Protein AF-A0A3N5RPN1-F1 (afdb_monomer_lite)

Sequence (100 aa):
MAFSSPGGMNSTVDLFTWANSVTDSWFIPGILVATYIIIFIKMLTNSNNTSSKAFAAASFMVMILSVFARVMNFVSTGFMSVFIILTAFGAVWMHIENTG

Foldseek 3Di:
DDPDPLPDDPDPLSVLVVVCVVVVLCPLVVVLVVQLVVQLVVQVVDPVDDSLNSQLVSLVVSLVVVVVCVVSVSDDPVSSVVSVVSNVVSVVVVVVVVVD

pLDDT: mean 80.87, std 8.32, range [50.72, 91.5]

Secondary structure (DSSP, 8-state):
------TT--SHHHHHHHHHHHTTT-HHHHHHHHHHHHHHHHHHTSTT--HHHHHHHHHHHHHHHHHHHHHTT-S-HHHHHHHHHHHHHHHHHHHHHHH-

Radius of gyration: 16.72 Å; chains: 1; bounding box: 40×24×53 Å

Structure (mmCIF, N/CA/C/O backbone):
data_AF-A0A3N5RPN1-F1
#
_entry.id   AF-A0A3N5RPN1-F1
#
loop_
_atom_site.group_PDB
_atom_site.id
_atom_site.type_symbol
_atom_site.label_atom_id
_atom_site.label_alt_id
_atom_site.label_comp_id
_atom_site.label_asym_id
_atom_site.label_entity_id
_atom_site.label_seq_id
_atom_site.pdbx_PDB_ins_code
_atom_site.Cartn_x
_atom_site.Cartn_y
_atom_site.Cartn_z
_atom_site.occupancy
_atom_site.B_iso_or_equiv
_atom_site.auth_seq_id
_atom_site.auth_comp_id
_atom_site.auth_asym_id
_atom_site.auth_atom_id
_atom_site.pdbx_PDB_model_num
ATOM 1 N N . MET A 1 1 ? 21.821 9.098 -13.683 1.00 51.53 1 MET A N 1
ATOM 2 C CA . MET A 1 1 ? 20.715 8.359 -14.325 1.00 51.53 1 MET A CA 1
ATOM 3 C C . MET A 1 1 ? 20.308 9.154 -15.552 1.00 51.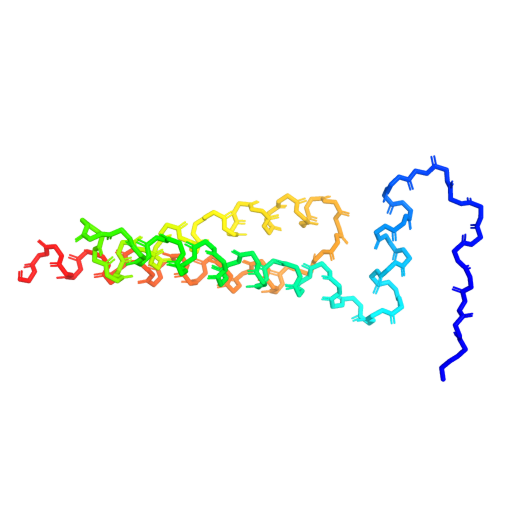53 1 MET A C 1
ATOM 5 O O . MET A 1 1 ? 19.948 10.313 -15.399 1.00 51.53 1 MET A O 1
ATOM 9 N N . ALA A 1 2 ? 20.506 8.616 -16.755 1.00 50.72 2 ALA A N 1
ATOM 10 C CA . ALA A 1 2 ? 20.082 9.297 -17.975 1.00 50.72 2 ALA A CA 1
ATOM 11 C C . ALA A 1 2 ? 18.551 9.228 -18.051 1.00 50.72 2 ALA A C 1
ATOM 13 O O . ALA A 1 2 ? 17.993 8.135 -18.000 1.00 50.72 2 ALA A O 1
ATOM 14 N N . PHE A 1 3 ? 17.880 10.377 -18.127 1.00 55.25 3 PHE A N 1
ATOM 15 C CA . PHE A 1 3 ? 16.439 10.428 -18.359 1.00 55.25 3 PHE A CA 1
ATOM 16 C C . PHE A 1 3 ? 16.165 9.919 -19.779 1.00 55.25 3 PHE A C 1
ATOM 18 O O . PHE A 1 3 ? 16.444 10.614 -20.755 1.00 55.25 3 PHE A O 1
ATOM 25 N N . SER A 1 4 ? 15.676 8.685 -19.909 1.00 65.69 4 SER A N 1
ATOM 26 C CA . SER A 1 4 ? 15.213 8.152 -21.188 1.00 65.69 4 SER A CA 1
ATOM 27 C C . SER A 1 4 ? 13.845 8.753 -21.493 1.00 65.69 4 SER A C 1
ATOM 29 O O . SER A 1 4 ? 12.896 8.560 -20.742 1.00 65.69 4 SER A O 1
ATOM 31 N N . SER A 1 5 ? 13.742 9.522 -22.577 1.00 65.19 5 SER A N 1
ATOM 32 C CA . SER A 1 5 ? 12.458 10.068 -23.024 1.00 65.19 5 SER A CA 1
ATOM 33 C C . SER A 1 5 ? 11.464 8.928 -23.306 1.00 65.19 5 SER A C 1
ATOM 35 O O . SER A 1 5 ? 11.876 7.911 -23.878 1.00 65.19 5 SER A O 1
ATOM 37 N N . PRO A 1 6 ? 10.176 9.078 -22.944 1.00 64.94 6 PRO A N 1
ATOM 38 C CA . PRO A 1 6 ? 9.117 8.142 -23.299 1.00 64.94 6 PRO A CA 1
ATOM 39 C C . PRO A 1 6 ? 8.850 8.195 -24.816 1.00 64.94 6 PRO A C 1
ATOM 41 O O . PRO A 1 6 ? 7.913 8.834 -25.286 1.00 64.94 6 PRO A O 1
ATOM 44 N N . GLY A 1 7 ? 9.722 7.592 -25.621 1.00 65.69 7 GLY A N 1
ATOM 45 C CA . GLY A 1 7 ? 9.579 7.572 -27.076 1.00 65.69 7 GLY A CA 1
ATOM 46 C C . GLY A 1 7 ? 8.395 6.708 -27.521 1.00 65.69 7 GLY A C 1
ATOM 47 O O . GLY A 1 7 ? 8.265 5.575 -27.074 1.00 65.69 7 GLY A O 1
ATOM 48 N N . GLY A 1 8 ? 7.563 7.229 -28.432 1.00 64.50 8 GLY A N 1
ATOM 49 C CA . GLY A 1 8 ? 6.625 6.436 -29.242 1.00 64.50 8 GLY A CA 1
ATOM 50 C C . GLY A 1 8 ? 5.589 5.608 -28.472 1.00 64.50 8 GLY A C 1
ATOM 51 O O . GLY A 1 8 ? 5.343 4.463 -28.841 1.00 64.50 8 GLY A O 1
ATOM 52 N N . MET A 1 9 ? 4.998 6.151 -27.405 1.00 73.69 9 MET A N 1
ATOM 53 C CA . MET A 1 9 ? 3.943 5.458 -26.658 1.00 73.69 9 MET A CA 1
ATOM 54 C C . MET A 1 9 ? 2.624 5.452 -27.429 1.00 73.69 9 MET A C 1
ATOM 56 O O . MET A 1 9 ? 2.094 6.510 -27.765 1.00 73.69 9 MET A O 1
ATOM 60 N N . ASN A 1 10 ? 2.071 4.260 -27.647 1.00 75.81 10 ASN A N 1
ATOM 61 C CA . ASN A 1 10 ? 0.796 4.075 -28.342 1.00 75.81 10 ASN A CA 1
ATOM 62 C C . ASN A 1 10 ? -0.371 3.837 -27.368 1.00 75.81 10 ASN A C 1
ATOM 64 O O . ASN A 1 10 ? -1.528 3.834 -27.785 1.00 75.81 10 ASN A O 1
ATOM 68 N N . SER A 1 11 ? -0.089 3.639 -26.074 1.00 78.50 11 SER A N 1
ATOM 69 C CA . SER A 1 11 ? -1.102 3.385 -25.049 1.00 78.50 11 SER A CA 1
ATOM 70 C C . SER A 1 11 ? -0.724 3.933 -23.667 1.00 78.50 11 SER A C 1
ATOM 72 O O . SER A 1 11 ? 0.445 4.137 -23.338 1.00 78.50 11 SER A O 1
ATOM 74 N N . THR A 1 12 ? -1.728 4.130 -22.807 1.00 77.44 12 THR A N 1
ATOM 75 C CA . THR A 1 12 ? -1.533 4.543 -21.403 1.00 77.44 12 THR A CA 1
ATOM 76 C C . THR A 1 12 ? -0.794 3.475 -20.583 1.00 77.44 12 THR A C 1
ATOM 78 O O . THR A 1 12 ? -0.098 3.798 -19.625 1.00 77.44 12 TH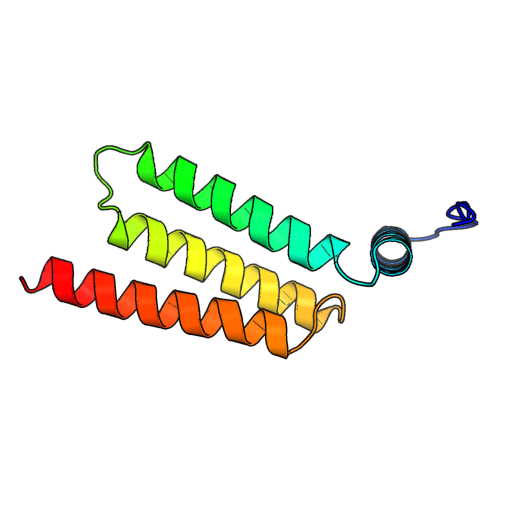R A O 1
ATOM 81 N N . VAL A 1 13 ? -0.904 2.204 -20.980 1.00 77.12 13 VAL A N 1
ATOM 82 C CA . VAL A 1 13 ? -0.194 1.068 -20.371 1.00 77.12 13 VAL A CA 1
ATOM 83 C C . VAL A 1 13 ? 1.314 1.182 -20.606 1.00 77.12 13 VAL A C 1
ATOM 85 O O . VAL A 1 13 ? 2.091 0.950 -19.679 1.00 77.12 13 VAL A O 1
ATOM 88 N N . ASP A 1 14 ? 1.739 1.618 -21.795 1.00 78.69 14 ASP A N 1
ATOM 89 C CA . ASP A 1 14 ? 3.159 1.837 -22.113 1.00 78.69 14 ASP A CA 1
ATOM 90 C C . ASP A 1 14 ? 3.755 2.950 -21.247 1.00 78.69 14 ASP A C 1
ATOM 92 O O . ASP A 1 14 ? 4.884 2.843 -20.767 1.00 78.69 14 ASP A O 1
ATOM 96 N N . LEU A 1 15 ? 2.960 3.989 -20.978 1.00 82.12 15 LEU A N 1
ATOM 97 C CA . LEU A 1 15 ? 3.353 5.103 -20.120 1.00 82.12 15 LEU A CA 1
ATOM 98 C C . LEU A 1 15 ? 3.546 4.665 -18.668 1.00 82.12 15 LEU A C 1
ATOM 100 O O . LEU A 1 15 ? 4.555 5.011 -18.052 1.00 82.12 15 LEU A O 1
ATOM 104 N N . PHE A 1 16 ? 2.636 3.845 -18.139 1.00 79.25 16 PHE A N 1
ATOM 105 C CA . PHE A 1 16 ? 2.798 3.255 -16.809 1.00 79.25 16 PHE A CA 1
ATOM 106 C C . PHE A 1 16 ? 3.976 2.290 -16.738 1.00 79.25 16 PHE A C 1
ATOM 108 O O . PHE A 1 16 ? 4.704 2.300 -15.750 1.00 79.25 16 PHE A O 1
ATOM 115 N N . THR A 1 17 ? 4.206 1.500 -17.786 1.00 77.94 17 THR A N 1
ATOM 116 C CA . THR A 1 17 ? 5.332 0.558 -17.848 1.00 77.94 17 THR A CA 1
ATOM 117 C C . THR A 1 17 ? 6.668 1.299 -17.860 1.00 77.94 17 THR A C 1
ATOM 119 O O . THR A 1 17 ? 7.567 0.963 -17.090 1.00 77.94 17 THR A O 1
ATOM 122 N N . TRP A 1 18 ? 6.783 2.362 -18.660 1.00 81.81 18 TRP A N 1
ATOM 123 C CA . TRP A 1 18 ? 7.959 3.230 -18.675 1.00 81.81 18 TRP A CA 1
ATOM 124 C C . TRP A 1 18 ? 8.166 3.920 -17.322 1.00 81.81 18 TRP A C 1
ATOM 126 O O . TRP A 1 18 ? 9.258 3.832 -16.764 1.00 81.81 18 TRP A O 1
ATOM 136 N N . ALA A 1 19 ? 7.125 4.517 -16.736 1.00 79.75 19 ALA A N 1
ATOM 137 C CA . ALA A 1 19 ? 7.220 5.156 -15.422 1.00 79.75 19 ALA A CA 1
ATOM 138 C C . ALA A 1 19 ? 7.649 4.165 -14.326 1.00 79.75 19 ALA A C 1
ATOM 140 O O . ALA A 1 19 ? 8.485 4.491 -13.484 1.00 79.75 19 ALA A O 1
ATOM 141 N N .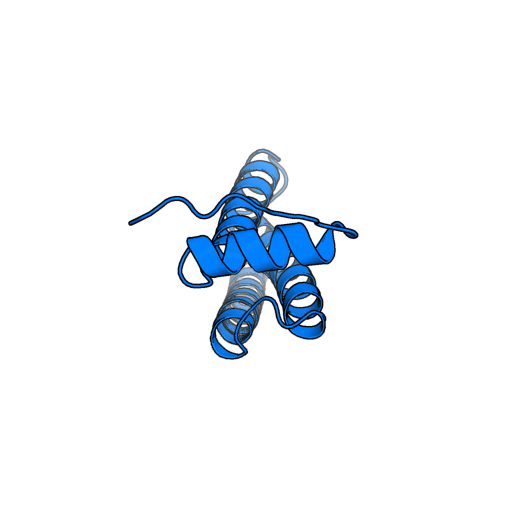 ASN A 1 20 ? 7.142 2.929 -14.363 1.00 79.69 20 ASN A N 1
ATOM 142 C CA . ASN A 1 20 ? 7.567 1.875 -13.444 1.00 79.69 20 ASN A CA 1
ATOM 143 C C . ASN A 1 20 ? 9.035 1.480 -13.684 1.00 79.69 20 ASN A C 1
ATOM 145 O O . ASN A 1 20 ? 9.771 1.273 -12.728 1.00 79.69 20 ASN A O 1
ATOM 149 N N . SER A 1 21 ? 9.498 1.441 -14.938 1.00 79.38 21 SER A N 1
ATOM 150 C CA . SER A 1 21 ? 10.900 1.131 -15.262 1.00 79.38 21 SER A CA 1
ATOM 151 C C . SER A 1 21 ? 11.892 2.206 -14.798 1.00 79.38 21 SER A C 1
ATOM 153 O O . SER A 1 21 ? 12.980 1.873 -14.344 1.00 79.38 21 SER A O 1
ATOM 155 N N . VAL A 1 22 ? 11.510 3.488 -14.854 1.00 82.25 22 VAL A N 1
ATOM 156 C CA . VAL A 1 22 ? 12.360 4.623 -14.434 1.00 82.25 22 VAL A CA 1
ATOM 157 C C . VAL A 1 22 ? 12.420 4.764 -12.906 1.00 82.25 22 VAL A C 1
ATOM 159 O O . VAL A 1 22 ? 13.297 5.439 -12.376 1.00 82.25 22 VAL A O 1
ATOM 162 N N . THR A 1 23 ? 11.500 4.123 -12.187 1.00 78.31 23 THR A N 1
ATOM 163 C CA . THR A 1 23 ? 11.368 4.200 -10.724 1.00 78.31 23 THR A CA 1
ATOM 164 C C . THR A 1 23 ? 11.716 2.884 -10.029 1.00 78.31 23 THR A C 1
ATOM 166 O O . THR A 1 23 ? 11.232 2.634 -8.929 1.00 78.31 23 THR A O 1
ATOM 169 N N . ASP A 1 24 ? 12.497 2.004 -10.659 1.00 79.31 24 ASP A N 1
ATOM 170 C CA . ASP A 1 24 ? 12.860 0.692 -10.098 1.00 79.31 24 ASP A CA 1
ATOM 171 C C . ASP A 1 24 ? 11.639 -0.138 -9.645 1.00 79.31 24 ASP A C 1
ATOM 173 O O . ASP A 1 24 ? 11.656 -0.831 -8.629 1.00 79.31 24 ASP A O 1
ATOM 177 N N . SER A 1 25 ? 10.547 -0.074 -10.410 1.00 78.31 25 SER A N 1
ATOM 178 C CA . SER A 1 25 ? 9.252 -0.716 -10.131 1.00 78.31 25 SER A CA 1
ATOM 179 C C . SER A 1 25 ? 8.500 -0.191 -8.898 1.00 78.31 25 SER A C 1
ATOM 181 O O . SER A 1 25 ? 7.591 -0.866 -8.409 1.00 78.31 25 SER A O 1
ATOM 183 N N . TRP A 1 26 ? 8.839 1.001 -8.393 1.00 80.19 26 TRP A N 1
ATOM 184 C CA . TRP A 1 26 ? 8.171 1.619 -7.239 1.00 80.19 26 TRP A CA 1
ATOM 185 C C . TRP A 1 26 ? 7.044 2.589 -7.586 1.00 80.19 26 TRP A C 1
ATOM 187 O O . TRP A 1 26 ? 6.279 2.940 -6.688 1.00 80.19 26 TRP A O 1
ATOM 197 N N . PHE A 1 27 ? 6.880 3.006 -8.845 1.00 83.94 27 PHE A N 1
ATOM 198 C CA . PHE A 1 27 ? 5.851 3.985 -9.221 1.00 83.94 27 PHE A CA 1
ATOM 199 C C . PHE A 1 27 ? 4.440 3.542 -8.817 1.00 83.94 27 PHE A C 1
ATOM 201 O O . PHE A 1 27 ? 3.743 4.240 -8.079 1.00 83.94 27 PHE A O 1
ATOM 208 N N . ILE A 1 28 ? 4.026 2.353 -9.258 1.00 84.94 28 ILE A N 1
ATOM 209 C CA . ILE A 1 28 ? 2.678 1.836 -8.989 1.00 84.94 28 ILE A CA 1
ATOM 210 C C . ILE A 1 28 ? 2.502 1.451 -7.506 1.00 84.94 28 ILE A C 1
ATOM 212 O O . ILE A 1 28 ? 1.498 1.856 -6.913 1.00 84.94 28 ILE A O 1
ATOM 216 N N . PRO A 1 29 ? 3.464 0.763 -6.852 1.00 84.62 29 PRO A N 1
ATOM 217 C CA . PRO A 1 29 ? 3.457 0.582 -5.398 1.00 84.62 29 PRO A CA 1
ATOM 218 C C . PRO A 1 29 ? 3.315 1.888 -4.604 1.00 84.62 29 PRO A C 1
ATOM 220 O O . PRO A 1 29 ? 2.514 1.964 -3.671 1.00 84.62 29 PRO A O 1
ATOM 223 N N . GLY A 1 30 ? 4.043 2.935 -4.997 1.00 84.94 30 GLY A N 1
ATOM 224 C CA . GLY A 1 30 ? 3.992 4.252 -4.366 1.00 84.94 30 GLY A CA 1
ATOM 225 C C . GLY A 1 30 ? 2.622 4.914 -4.502 1.00 84.94 30 GLY A C 1
ATOM 226 O O . GLY A 1 30 ? 2.095 5.435 -3.520 1.00 84.94 30 GLY A O 1
ATOM 227 N N . ILE A 1 31 ? 1.995 4.825 -5.680 1.00 88.06 31 ILE A N 1
ATOM 228 C CA . ILE A 1 31 ? 0.627 5.321 -5.902 1.00 88.06 31 ILE A CA 1
ATOM 229 C C . ILE A 1 31 ? -0.380 4.580 -5.017 1.00 88.06 31 ILE A C 1
ATOM 231 O O . ILE A 1 31 ? -1.270 5.214 -4.448 1.00 88.06 31 ILE A O 1
ATOM 235 N N . LEU A 1 32 ? -0.242 3.260 -4.855 1.00 88.69 32 LEU A N 1
ATOM 236 C CA . LEU A 1 32 ? -1.119 2.475 -3.978 1.00 88.69 32 LEU A CA 1
ATOM 237 C C . LEU A 1 32 ? -0.993 2.909 -2.512 1.00 88.69 32 LEU A C 1
ATOM 239 O O . LEU A 1 32 ? -2.008 3.094 -1.843 1.00 88.69 32 LEU A O 1
ATOM 243 N N . VAL A 1 33 ? 0.229 3.142 -2.026 1.00 87.56 33 VAL A N 1
ATOM 244 C CA . VAL A 1 33 ? 0.469 3.640 -0.659 1.00 87.56 33 VAL A CA 1
ATOM 245 C C . VAL A 1 33 ? -0.062 5.063 -0.479 1.00 87.56 33 VAL A C 1
ATOM 247 O O . VAL A 1 33 ? -0.705 5.358 0.526 1.00 87.56 33 VAL A O 1
ATOM 250 N N . ALA A 1 34 ? 0.136 5.947 -1.456 1.00 89.25 34 ALA A N 1
ATOM 251 C CA . ALA A 1 34 ? -0.425 7.296 -1.404 1.00 89.25 34 ALA A CA 1
ATOM 252 C C . ALA A 1 34 ? -1.962 7.261 -1.369 1.00 89.25 34 ALA A C 1
ATOM 254 O O . ALA A 1 34 ? -2.589 7.937 -0.554 1.00 89.25 34 ALA A O 1
ATOM 255 N N . THR A 1 35 ? -2.569 6.410 -2.199 1.00 90.44 35 THR A N 1
ATOM 256 C CA . THR A 1 35 ? -4.023 6.199 -2.235 1.00 90.44 35 THR A CA 1
ATOM 257 C C . THR A 1 35 ? -4.537 5.674 -0.896 1.00 90.44 35 THR A C 1
ATOM 259 O O . THR A 1 35 ? -5.545 6.169 -0.394 1.00 90.44 35 THR A O 1
ATOM 262 N N . TYR A 1 36 ? -3.815 4.735 -0.277 1.00 89.06 36 TYR A N 1
ATOM 263 C CA . TYR A 1 36 ? -4.111 4.240 1.066 1.00 89.06 36 TYR A CA 1
ATOM 264 C C . TYR A 1 36 ? -4.182 5.367 2.096 1.00 89.06 36 TYR A C 1
ATOM 266 O O . TYR A 1 36 ? -5.188 5.498 2.792 1.00 89.06 36 TYR A O 1
ATOM 274 N N . ILE A 1 37 ? -3.152 6.214 2.152 1.00 90.69 37 ILE A N 1
ATOM 275 C CA . ILE A 1 37 ? -3.079 7.326 3.106 1.00 90.69 37 ILE A CA 1
ATOM 276 C C . ILE A 1 37 ? -4.228 8.315 2.873 1.00 90.69 37 ILE A C 1
ATOM 278 O O . ILE A 1 37 ? -4.887 8.721 3.828 1.00 90.69 37 ILE A O 1
ATOM 282 N N . ILE A 1 38 ? -4.520 8.665 1.616 1.00 91.50 38 ILE A N 1
ATOM 283 C CA . ILE A 1 38 ? -5.608 9.593 1.272 1.00 91.50 38 ILE A CA 1
ATOM 284 C C . ILE A 1 38 ? -6.967 9.037 1.715 1.00 91.50 38 ILE A C 1
ATOM 286 O O . ILE A 1 38 ? -7.745 9.755 2.347 1.00 91.50 38 ILE A O 1
ATOM 290 N N . ILE A 1 39 ? -7.261 7.767 1.410 1.00 88.44 39 ILE A N 1
ATOM 291 C CA . ILE A 1 39 ? -8.526 7.127 1.803 1.00 88.44 39 ILE A CA 1
ATOM 292 C C . ILE A 1 39 ? -8.624 7.042 3.325 1.00 88.44 39 ILE A C 1
ATOM 294 O O . ILE A 1 39 ? -9.671 7.363 3.886 1.00 88.44 39 ILE A O 1
ATOM 298 N N . PHE A 1 40 ? -7.539 6.658 3.995 1.00 88.38 40 PHE A N 1
ATOM 299 C CA . PHE A 1 40 ? -7.495 6.545 5.447 1.00 88.38 40 PHE A CA 1
ATOM 300 C C . PHE A 1 40 ? -7.768 7.887 6.136 1.00 88.38 40 PHE A C 1
ATOM 302 O O . PHE A 1 40 ? -8.677 7.972 6.960 1.00 88.38 40 PHE A O 1
ATOM 309 N N . ILE A 1 41 ? -7.067 8.957 5.741 1.00 89.25 41 ILE A N 1
ATOM 310 C CA . ILE A 1 41 ? -7.288 10.310 6.278 1.00 89.25 41 ILE A CA 1
ATOM 311 C C . ILE A 1 41 ? -8.728 10.756 6.018 1.00 89.25 41 ILE A C 1
ATOM 313 O O . ILE A 1 41 ? -9.404 11.224 6.933 1.00 89.25 41 ILE A O 1
ATOM 317 N N . LYS A 1 42 ? -9.237 10.563 4.796 1.00 88.56 42 LYS A N 1
ATOM 318 C CA . LYS A 1 42 ? -10.616 10.932 4.451 1.00 88.56 42 LYS A CA 1
ATOM 319 C C . LYS A 1 42 ? -11.641 10.188 5.313 1.00 88.56 42 LYS A C 1
ATOM 321 O O . LYS A 1 42 ? -12.631 10.780 5.736 1.00 88.56 42 LYS A O 1
ATOM 326 N N . MET A 1 43 ? -11.407 8.912 5.609 1.00 86.50 43 MET A N 1
ATOM 327 C CA . MET A 1 43 ? -12.286 8.135 6.483 1.00 86.50 43 MET A CA 1
ATOM 328 C C . MET A 1 43 ? -12.206 8.582 7.945 1.00 86.50 43 MET A C 1
ATOM 330 O O . MET A 1 43 ? -13.249 8.618 8.595 1.00 86.50 43 MET A O 1
ATOM 334 N N . LEU A 1 44 ? -11.022 8.967 8.435 1.00 86.06 44 LEU A N 1
ATOM 335 C CA . LEU A 1 44 ? -10.828 9.520 9.783 1.00 86.06 44 LEU A CA 1
ATOM 336 C C . LEU A 1 44 ? -11.479 10.893 9.970 1.00 86.06 44 LEU A C 1
ATOM 338 O O . LEU A 1 44 ? -11.931 11.211 11.064 1.00 86.06 44 LEU A O 1
ATOM 342 N N . THR A 1 45 ? -11.554 11.714 8.918 1.00 85.69 45 THR A N 1
ATOM 343 C CA . THR A 1 45 ? -12.225 13.026 9.004 1.00 85.69 45 THR A CA 1
ATOM 344 C C . THR A 1 45 ? -13.741 12.930 9.201 1.00 85.69 45 THR A C 1
ATOM 346 O O . THR A 1 45 ? -14.386 13.934 9.490 1.00 85.69 45 THR A O 1
ATOM 349 N N . ASN A 1 46 ? -14.325 11.738 9.059 1.00 84.88 46 ASN A N 1
ATOM 350 C CA . ASN A 1 46 ? -15.737 11.510 9.320 1.00 84.88 46 ASN A CA 1
ATOM 351 C C . ASN A 1 46 ? -15.943 11.119 10.791 1.00 84.88 46 ASN A C 1
ATOM 353 O O . ASN A 1 46 ? -15.504 10.053 11.215 1.00 84.88 46 ASN A O 1
ATOM 357 N N . SER A 1 47 ? -16.655 11.955 11.553 1.00 73.19 47 SER A N 1
ATOM 358 C CA . SER A 1 47 ? -16.857 11.794 13.003 1.00 73.19 47 SER A CA 1
ATOM 359 C C . SER A 1 47 ? -17.545 10.489 13.414 1.00 73.19 47 SER A C 1
ATOM 361 O O . SER A 1 47 ? -17.476 10.103 14.575 1.00 73.19 47 SER A O 1
ATOM 363 N N . ASN A 1 48 ? -18.217 9.811 12.481 1.00 76.44 48 ASN A N 1
ATOM 364 C CA . ASN A 1 48 ? -18.930 8.560 12.747 1.00 76.44 48 ASN A CA 1
ATOM 365 C C . ASN A 1 48 ? -18.048 7.309 12.594 1.00 76.44 48 ASN A C 1
ATOM 367 O O . ASN A 1 48 ? -18.494 6.202 12.906 1.00 76.44 48 ASN A O 1
ATOM 371 N N . ASN A 1 49 ? -16.819 7.456 12.091 1.00 77.62 49 ASN A N 1
ATOM 372 C CA . ASN A 1 49 ? -15.902 6.344 11.878 1.00 77.62 49 ASN A CA 1
ATOM 373 C C . ASN A 1 49 ? -14.878 6.257 13.007 1.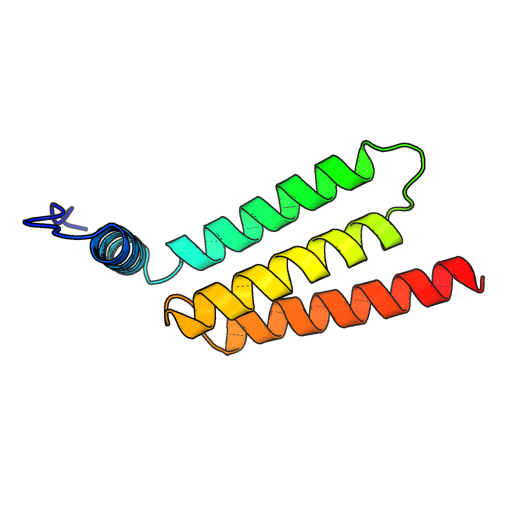00 77.62 49 ASN A C 1
ATOM 375 O O . ASN A 1 49 ? -14.088 7.173 13.216 1.00 77.62 49 ASN A O 1
ATOM 379 N N . THR A 1 50 ? -14.821 5.107 13.675 1.00 81.69 50 THR A N 1
ATOM 380 C CA . THR A 1 50 ? -13.673 4.756 14.510 1.00 81.69 50 THR A CA 1
ATOM 381 C C . THR A 1 50 ? -12.436 4.493 13.655 1.00 81.69 50 THR A C 1
ATOM 383 O O . THR A 1 50 ? -12.534 4.050 12.503 1.00 81.69 50 THR A O 1
ATOM 386 N N . SER A 1 51 ? -11.258 4.723 14.236 1.00 82.06 51 SER A N 1
ATOM 387 C CA . SER A 1 51 ? -9.962 4.525 13.575 1.00 82.06 51 SER A CA 1
ATOM 388 C C . SER A 1 51 ? -9.817 3.126 12.970 1.00 82.06 51 SER A C 1
ATOM 390 O O . SER A 1 51 ? -9.283 2.981 11.871 1.00 82.06 51 SER A O 1
ATOM 392 N N . SER A 1 52 ? -10.370 2.106 13.627 1.00 80.50 52 SER A N 1
ATOM 393 C CA . SER A 1 52 ? -10.351 0.710 13.175 1.00 80.50 52 SER A CA 1
ATOM 394 C C . SER A 1 52 ? -11.187 0.493 11.915 1.00 80.50 52 SER A C 1
ATOM 396 O O . SER A 1 52 ? -10.743 -0.176 10.983 1.00 80.50 52 SER A O 1
ATOM 398 N N . LYS A 1 53 ? -12.375 1.111 11.836 1.00 81.88 53 LYS A N 1
ATOM 399 C CA . LYS A 1 53 ? -13.236 1.057 10.641 1.00 81.88 53 LYS A CA 1
ATOM 400 C C . LYS A 1 53 ? -12.578 1.767 9.462 1.00 81.88 53 LYS A C 1
ATOM 402 O O . LYS A 1 53 ? -12.575 1.237 8.352 1.00 81.88 53 LYS A O 1
ATOM 407 N N . ALA A 1 54 ? -11.982 2.935 9.710 1.00 85.31 54 ALA A N 1
ATOM 408 C CA . ALA A 1 54 ? -11.243 3.687 8.700 1.00 85.31 54 ALA A CA 1
ATOM 409 C C . ALA A 1 54 ? -10.039 2.891 8.165 1.00 85.31 54 ALA A C 1
ATOM 411 O O . ALA A 1 54 ? -9.840 2.817 6.951 1.00 85.31 54 ALA A O 1
ATOM 412 N N . PHE A 1 55 ? -9.277 2.250 9.055 1.00 86.75 55 PHE A N 1
ATOM 413 C CA . PHE A 1 55 ? -8.125 1.417 8.706 1.00 86.75 55 PHE A CA 1
ATOM 414 C C . PHE A 1 55 ? -8.530 0.180 7.894 1.00 86.75 55 PHE A C 1
ATOM 416 O O . PHE A 1 55 ? -7.934 -0.098 6.851 1.00 86.75 55 PHE A O 1
ATOM 423 N N . ALA A 1 56 ? -9.569 -0.540 8.327 1.00 84.75 56 ALA A N 1
ATOM 424 C CA . ALA A 1 56 ? -10.067 -1.726 7.634 1.00 84.75 56 ALA A CA 1
ATOM 425 C C . ALA A 1 56 ? -10.597 -1.388 6.231 1.00 84.75 56 ALA A C 1
ATOM 427 O O . ALA A 1 56 ? -10.237 -2.052 5.259 1.00 84.75 56 ALA A O 1
ATOM 428 N N . ALA A 1 57 ? -11.391 -0.320 6.103 1.00 85.94 57 ALA A N 1
ATOM 429 C CA . ALA A 1 57 ? -11.935 0.123 4.821 1.00 85.94 57 ALA A CA 1
ATOM 430 C C . ALA A 1 57 ? -10.840 0.593 3.848 1.00 85.94 57 ALA A C 1
ATOM 432 O O . ALA A 1 57 ? -10.848 0.195 2.681 1.00 85.94 57 ALA A O 1
ATOM 433 N N . ALA A 1 58 ? -9.875 1.392 4.318 1.00 87.50 58 ALA A N 1
ATOM 434 C CA . ALA A 1 58 ? -8.756 1.850 3.493 1.00 87.50 58 ALA A CA 1
ATOM 435 C C . ALA A 1 58 ? -7.880 0.678 3.024 1.00 87.50 58 ALA A C 1
ATOM 437 O O . ALA A 1 58 ? -7.534 0.598 1.843 1.00 87.50 58 ALA A O 1
ATOM 438 N N . SER A 1 59 ? -7.581 -0.263 3.924 1.00 87.12 59 SER A N 1
ATOM 439 C CA . SER A 1 59 ? -6.803 -1.465 3.604 1.00 87.12 59 SER A CA 1
ATOM 440 C C . SER A 1 59 ? -7.517 -2.332 2.568 1.00 87.12 59 SER A C 1
ATOM 442 O O . SER A 1 59 ? -6.903 -2.738 1.584 1.00 87.12 59 SER A O 1
ATOM 444 N N . PHE A 1 60 ? -8.828 -2.539 2.727 1.00 86.94 60 PHE A N 1
ATOM 445 C CA . PHE A 1 60 ? -9.636 -3.333 1.802 1.00 86.94 60 PHE A CA 1
ATOM 446 C C . PHE A 1 60 ? -9.699 -2.720 0.396 1.00 86.94 60 PHE A C 1
ATOM 448 O O . PHE A 1 60 ? -9.490 -3.415 -0.598 1.00 86.94 60 PHE A O 1
ATOM 455 N N . MET A 1 61 ? -9.928 -1.407 0.293 1.00 88.06 61 MET A N 1
ATOM 456 C CA . MET A 1 61 ? -9.964 -0.716 -1.002 1.00 88.06 61 MET A CA 1
ATOM 457 C C . MET A 1 61 ? -8.628 -0.801 -1.740 1.00 88.06 61 MET A C 1
ATOM 459 O O . MET A 1 61 ? -8.595 -1.051 -2.945 1.00 88.06 61 MET A O 1
ATOM 463 N N . VAL A 1 62 ? -7.519 -0.637 -1.023 1.00 90.38 62 VAL A N 1
ATOM 464 C CA . VAL A 1 62 ? -6.185 -0.695 -1.629 1.00 90.38 62 VAL A CA 1
ATOM 465 C C . VAL A 1 62 ? -5.768 -2.128 -1.928 1.00 90.38 62 VAL A C 1
ATOM 467 O O . VAL A 1 62 ? -5.089 -2.355 -2.924 1.00 90.38 62 VAL A O 1
ATOM 470 N N . MET A 1 63 ? -6.243 -3.110 -1.161 1.00 89.38 63 MET A N 1
ATOM 471 C CA . MET A 1 63 ? -6.084 -4.523 -1.495 1.00 89.38 63 MET A CA 1
ATOM 472 C C . MET A 1 63 ? -6.728 -4.839 -2.851 1.00 89.38 63 MET A C 1
ATOM 474 O O . MET A 1 63 ? -6.048 -5.390 -3.716 1.00 89.38 63 MET A O 1
ATOM 478 N N . ILE A 1 64 ? -7.963 -4.391 -3.099 1.00 87.88 64 ILE A N 1
ATOM 479 C CA . ILE A 1 64 ? -8.626 -4.551 -4.407 1.00 87.88 64 ILE A CA 1
ATOM 480 C C . ILE A 1 64 ? -7.811 -3.886 -5.526 1.00 87.88 64 ILE A C 1
ATOM 482 O O . ILE A 1 64 ? -7.541 -4.510 -6.553 1.00 87.88 64 ILE A O 1
ATOM 486 N N . LEU A 1 65 ? -7.363 -2.642 -5.329 1.00 87.56 65 LEU A N 1
ATOM 487 C CA . LEU A 1 65 ? -6.538 -1.938 -6.319 1.00 87.56 65 LEU A CA 1
ATOM 488 C C . LEU A 1 65 ? -5.198 -2.646 -6.568 1.00 87.56 65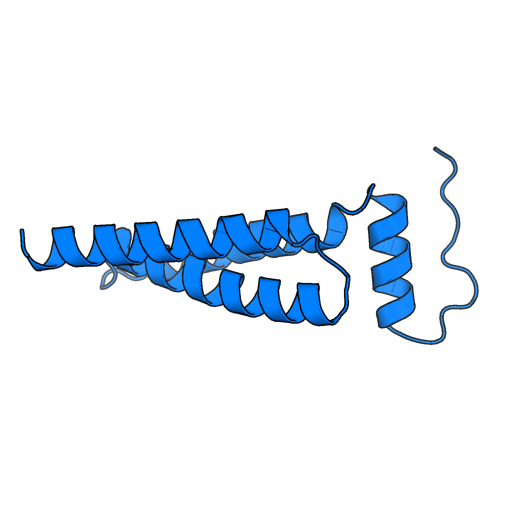 LEU A C 1
ATOM 490 O O . LEU A 1 65 ? -4.749 -2.730 -7.710 1.00 87.56 65 LEU A O 1
ATOM 494 N N . SER A 1 66 ? -4.584 -3.206 -5.525 1.00 86.25 66 SER A N 1
ATOM 495 C CA . SER A 1 66 ? -3.341 -3.972 -5.633 1.00 86.25 66 SER A CA 1
ATOM 496 C C . SER A 1 66 ? -3.532 -5.270 -6.424 1.00 86.25 66 SER A C 1
ATOM 498 O O . SER A 1 66 ? -2.651 -5.641 -7.197 1.00 86.25 66 SER A O 1
ATOM 500 N N . VAL A 1 67 ? -4.700 -5.917 -6.308 1.00 85.94 67 VAL A N 1
ATOM 501 C CA . VAL A 1 67 ? -5.066 -7.104 -7.097 1.00 85.94 67 VAL A CA 1
ATOM 502 C C . VAL A 1 67 ? -5.178 -6.733 -8.575 1.00 85.94 67 VAL A C 1
ATOM 504 O O . VAL A 1 67 ? -4.570 -7.394 -9.415 1.00 85.94 67 VAL A O 1
ATOM 507 N N . PHE A 1 68 ? -5.880 -5.646 -8.912 1.00 85.00 68 PHE A N 1
ATOM 508 C CA . PHE A 1 68 ? -5.969 -5.175 -10.300 1.00 85.00 68 PHE A CA 1
ATOM 509 C C . PHE A 1 68 ? -4.600 -4.788 -10.870 1.00 85.00 68 PHE A C 1
ATOM 511 O O . PHE A 1 68 ? -4.256 -5.180 -11.987 1.00 85.00 68 PHE A O 1
ATOM 518 N N . ALA A 1 69 ? -3.780 -4.082 -10.089 1.00 83.19 69 ALA A N 1
ATOM 519 C CA . ALA A 1 69 ? -2.417 -3.737 -10.480 1.00 83.19 69 ALA A CA 1
ATOM 520 C C . ALA A 1 69 ? -1.542 -4.986 -10.689 1.00 83.19 69 ALA A C 1
ATOM 522 O O . ALA A 1 69 ? -0.698 -5.009 -11.587 1.00 83.19 69 ALA A O 1
ATOM 523 N N . ARG A 1 70 ? -1.768 -6.055 -9.913 1.00 82.56 70 ARG A N 1
ATOM 524 C CA . ARG A 1 70 ? -1.087 -7.343 -10.088 1.00 82.56 70 ARG A CA 1
ATOM 525 C C . ARG A 1 70 ? -1.523 -8.070 -11.358 1.00 82.56 70 ARG A C 1
ATOM 527 O O . ARG A 1 70 ? -0.657 -8.614 -12.036 1.00 82.56 70 ARG A O 1
ATOM 534 N N . VAL A 1 71 ? -2.814 -8.067 -11.700 1.00 81.94 71 VAL A N 1
ATOM 535 C CA . VAL A 1 71 ? -3.324 -8.670 -12.951 1.00 81.94 71 VAL A CA 1
ATOM 536 C C . VAL A 1 71 ? -2.678 -8.019 -14.178 1.00 81.94 71 VAL A C 1
ATOM 538 O O . VAL A 1 71 ? -2.318 -8.713 -15.122 1.00 81.94 71 VAL A O 1
ATOM 541 N N . MET A 1 72 ? -2.441 -6.706 -14.131 1.00 79.38 72 MET A N 1
ATOM 542 C CA . MET A 1 72 ? -1.709 -5.966 -15.170 1.00 79.38 72 MET A CA 1
ATOM 543 C C . MET A 1 72 ? -0.175 -6.094 -15.062 1.00 79.38 72 MET A C 1
ATOM 545 O O . MET A 1 72 ? 0.557 -5.432 -15.787 1.00 79.38 72 MET A O 1
ATOM 549 N N . ASN A 1 73 ? 0.320 -6.945 -14.158 1.00 76.06 73 ASN A N 1
ATOM 550 C CA . ASN A 1 73 ? 1.736 -7.212 -13.896 1.00 76.06 73 ASN A CA 1
ATOM 551 C C . ASN A 1 73 ? 2.570 -5.977 -13.496 1.00 76.06 73 ASN A C 1
ATOM 553 O O . ASN A 1 73 ? 3.788 -5.958 -13.654 1.00 76.06 73 ASN A O 1
ATOM 557 N N . PHE A 1 74 ? 1.927 -4.954 -12.930 1.00 76.25 74 PHE A N 1
ATOM 558 C CA . PHE A 1 74 ? 2.586 -3.718 -12.498 1.00 76.25 74 PHE A CA 1
ATOM 559 C C . PHE A 1 74 ? 3.183 -3.782 -11.089 1.00 76.25 74 PHE A C 1
ATOM 561 O O . PHE A 1 74 ? 3.957 -2.908 -10.699 1.00 76.25 74 PHE A O 1
ATOM 568 N N . VAL A 1 75 ? 2.800 -4.789 -10.303 1.00 75.38 75 VAL A N 1
ATOM 569 C CA . VAL A 1 75 ? 3.154 -4.924 -8.885 1.00 75.38 75 VAL A CA 1
ATOM 570 C C . VAL A 1 75 ? 3.556 -6.369 -8.594 1.00 75.38 75 VAL A C 1
ATOM 572 O O . VAL A 1 75 ? 3.031 -7.299 -9.210 1.00 75.38 75 VAL A O 1
ATOM 575 N N . SER A 1 76 ? 4.488 -6.584 -7.661 1.00 77.75 76 SER A N 1
ATOM 576 C CA . SER A 1 76 ? 4.922 -7.925 -7.251 1.00 77.75 76 SER A CA 1
ATOM 577 C C . SER A 1 76 ? 3.888 -8.623 -6.357 1.00 77.75 76 SER A C 1
ATOM 579 O O . SER A 1 76 ? 3.130 -7.982 -5.628 1.00 77.75 76 SER A O 1
ATOM 581 N N . THR A 1 77 ? 3.886 -9.961 -6.355 1.00 76.75 77 THR A N 1
ATOM 582 C CA . THR A 1 77 ? 3.025 -10.754 -5.456 1.00 76.75 77 THR A CA 1
ATOM 583 C C . THR A 1 77 ? 3.281 -10.424 -3.980 1.00 76.75 77 THR A C 1
ATOM 585 O O . THR A 1 77 ? 2.347 -10.398 -3.182 1.00 76.75 77 THR A O 1
ATOM 588 N N . GLY A 1 78 ? 4.534 -10.119 -3.620 1.00 77.38 78 GLY A N 1
ATOM 589 C CA . GLY A 1 78 ? 4.903 -9.739 -2.257 1.00 77.38 78 GLY A CA 1
ATOM 590 C C . GLY A 1 78 ? 4.174 -8.478 -1.794 1.00 77.38 78 GLY A C 1
ATOM 591 O O . GLY A 1 78 ? 3.592 -8.465 -0.715 1.00 77.38 78 GLY A O 1
ATOM 592 N N . PHE A 1 79 ? 4.102 -7.448 -2.635 1.00 78.62 79 PHE A N 1
ATOM 593 C CA . PHE A 1 79 ? 3.438 -6.194 -2.270 1.00 78.62 79 PHE A CA 1
ATOM 594 C C . PHE A 1 79 ? 1.916 -6.350 -2.131 1.00 78.62 79 PHE A C 1
ATOM 596 O O . PHE A 1 79 ? 1.313 -5.805 -1.211 1.00 78.62 79 PHE A O 1
ATOM 603 N N . MET A 1 80 ? 1.295 -7.167 -2.988 1.00 80.81 80 MET A N 1
ATOM 604 C CA . MET A 1 80 ? -0.118 -7.538 -2.851 1.00 80.81 80 MET A CA 1
ATOM 605 C C . MET A 1 80 ? -0.388 -8.244 -1.512 1.00 80.81 80 MET A C 1
ATOM 607 O O . MET A 1 80 ? -1.364 -7.933 -0.828 1.00 80.81 80 MET A O 1
ATOM 611 N N . SER A 1 81 ? 0.495 -9.162 -1.103 1.00 81.19 81 SER A N 1
ATOM 612 C CA . SER A 1 81 ? 0.331 -9.904 0.153 1.00 81.19 81 SER A CA 1
ATOM 613 C C . SER A 1 81 ? 0.355 -9.001 1.394 1.00 81.19 81 SER A C 1
ATOM 615 O O . SER A 1 81 ? -0.388 -9.255 2.340 1.00 81.19 81 SER A O 1
ATOM 617 N N . VAL A 1 82 ? 1.104 -7.892 1.360 1.00 84.69 82 VAL A N 1
ATOM 618 C CA . VAL A 1 82 ? 1.138 -6.900 2.449 1.00 84.69 82 VAL A CA 1
ATOM 619 C C . VAL A 1 82 ? -0.242 -6.279 2.677 1.00 84.69 82 VAL A C 1
ATOM 621 O O . VAL A 1 82 ? -0.701 -6.227 3.815 1.00 84.69 82 VAL A O 1
ATOM 624 N N . PHE A 1 83 ? -0.946 -5.865 1.619 1.00 81.62 83 PHE A N 1
ATOM 625 C CA . PHE A 1 83 ? -2.284 -5.275 1.765 1.00 81.62 83 PHE A CA 1
ATOM 626 C C . PHE A 1 83 ? -3.350 -6.289 2.176 1.00 81.62 83 PHE A C 1
ATOM 628 O O . PHE A 1 83 ? -4.282 -5.933 2.897 1.00 81.62 83 PHE A O 1
ATOM 635 N N . ILE A 1 84 ? -3.204 -7.555 1.780 1.00 84.19 84 ILE A N 1
ATOM 636 C CA . ILE A 1 84 ? -4.068 -8.641 2.265 1.00 84.19 84 ILE A CA 1
ATOM 637 C C . ILE A 1 84 ? -3.894 -8.812 3.777 1.00 84.19 84 ILE A C 1
ATOM 639 O O . ILE A 1 84 ? -4.883 -8.837 4.510 1.00 84.19 84 ILE A O 1
ATOM 643 N N . ILE A 1 85 ? -2.648 -8.863 4.253 1.00 88.25 85 ILE A N 1
ATOM 644 C CA . ILE A 1 85 ? -2.334 -8.984 5.681 1.00 88.25 85 ILE A CA 1
ATOM 645 C C . ILE A 1 85 ? -2.847 -7.761 6.453 1.00 88.25 85 ILE A C 1
ATOM 647 O O . ILE A 1 85 ? -3.520 -7.927 7.467 1.00 88.25 85 ILE A O 1
ATOM 651 N N . LEU A 1 86 ? -2.610 -6.543 5.955 1.00 85.31 86 LEU A N 1
ATOM 652 C CA . LEU A 1 86 ? -3.125 -5.306 6.560 1.00 85.31 86 LEU A CA 1
ATOM 653 C C . LEU A 1 86 ? -4.653 -5.309 6.660 1.00 85.31 86 LEU A C 1
ATOM 655 O O . LEU A 1 86 ? -5.207 -4.938 7.692 1.00 85.31 86 LEU A O 1
ATOM 659 N N . THR A 1 87 ? -5.338 -5.787 5.621 1.00 86.12 87 THR A N 1
ATOM 660 C CA . THR A 1 87 ? -6.799 -5.919 5.628 1.00 86.12 87 THR A CA 1
ATOM 661 C C . THR A 1 87 ? -7.263 -6.917 6.689 1.00 86.12 87 THR A C 1
ATOM 663 O O . THR A 1 87 ? -8.201 -6.624 7.428 1.00 86.12 87 THR A O 1
ATOM 666 N N . ALA A 1 88 ? -6.591 -8.066 6.813 1.00 86.12 88 ALA A N 1
ATOM 667 C CA . ALA A 1 88 ? -6.901 -9.059 7.840 1.00 86.12 88 ALA A CA 1
ATOM 668 C C . ALA A 1 88 ? -6.689 -8.499 9.259 1.00 86.12 88 ALA A C 1
ATOM 670 O O . ALA A 1 88 ? -7.574 -8.631 10.103 1.00 86.12 88 ALA A O 1
ATOM 671 N N . PHE A 1 89 ? -5.575 -7.801 9.508 1.00 87.62 89 PHE A N 1
ATOM 672 C CA . PHE A 1 89 ? -5.334 -7.112 10.781 1.00 87.62 89 PHE A CA 1
ATOM 673 C C . PHE A 1 89 ? -6.396 -6.049 11.075 1.00 87.62 89 PHE A C 1
ATOM 675 O O . PHE A 1 89 ? -6.877 -5.964 12.202 1.00 87.62 89 PHE A O 1
ATOM 682 N N . GLY A 1 90 ? -6.802 -5.272 10.068 1.00 81.19 90 GLY A N 1
ATOM 683 C CA . GL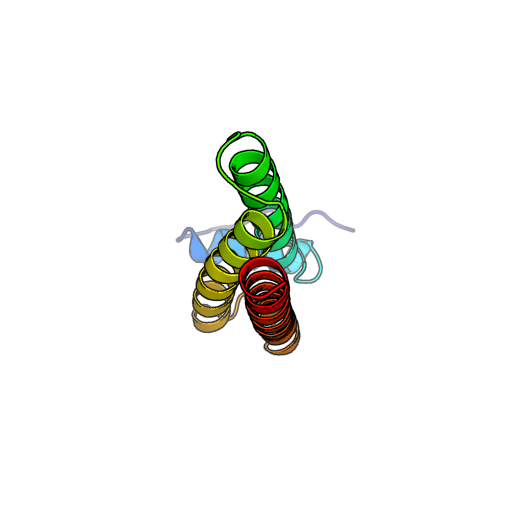Y A 1 90 ? -7.857 -4.273 10.214 1.00 81.19 90 GLY A CA 1
ATOM 684 C C . GLY A 1 90 ? -9.208 -4.884 10.579 1.00 81.19 90 GLY A C 1
ATOM 685 O O . GLY A 1 90 ? -9.901 -4.360 11.448 1.00 81.19 90 GLY A O 1
ATOM 686 N N . ALA A 1 91 ? -9.561 -6.019 9.973 1.00 83.06 91 ALA A N 1
ATOM 687 C CA . ALA A 1 91 ? -10.779 -6.751 10.308 1.00 83.06 91 ALA A CA 1
ATOM 688 C C . ALA A 1 91 ? -10.749 -7.294 11.747 1.00 83.06 91 ALA A C 1
ATOM 690 O O . ALA A 1 91 ? -11.739 -7.173 12.467 1.00 83.06 91 ALA A O 1
ATOM 691 N N . VAL A 1 92 ? -9.607 -7.837 12.188 1.00 86.69 92 VAL A N 1
ATOM 692 C CA . VAL A 1 92 ? -9.422 -8.314 13.570 1.00 86.69 92 VAL A CA 1
ATOM 693 C C . VAL A 1 92 ? -9.524 -7.161 14.567 1.00 86.69 92 VAL A C 1
ATOM 695 O O . VAL A 1 92 ? -10.240 -7.280 15.557 1.00 86.69 92 VAL A O 1
ATOM 698 N N . TRP A 1 93 ? -8.874 -6.028 14.295 1.00 85.62 93 TRP A N 1
ATOM 699 C CA . TRP A 1 93 ? -8.974 -4.838 15.143 1.00 85.62 93 TRP A CA 1
ATOM 700 C C . TRP A 1 93 ? -10.424 -4.358 15.237 1.00 85.62 93 TRP A C 1
ATOM 702 O O . TRP A 1 93 ? -10.945 -4.178 16.335 1.00 85.62 93 TRP A O 1
ATOM 712 N N . MET A 1 94 ? -11.115 -4.224 14.102 1.00 85.31 94 MET A N 1
ATOM 713 C CA . MET A 1 94 ? -12.524 -3.830 14.084 1.00 85.31 94 MET A CA 1
ATOM 714 C C . MET A 1 94 ? -13.405 -4.796 14.887 1.00 85.31 94 MET A C 1
ATOM 716 O O . MET A 1 94 ? -14.342 -4.349 15.544 1.00 85.31 94 MET A O 1
ATOM 720 N N . HIS A 1 95 ? -13.116 -6.101 14.854 1.00 82.31 95 HIS A N 1
ATOM 721 C CA . HIS A 1 95 ? -13.833 -7.078 15.667 1.00 82.31 95 HIS A CA 1
ATOM 722 C C . HIS A 1 95 ? -13.609 -6.835 17.161 1.00 82.31 95 HIS A C 1
ATOM 724 O O . HIS A 1 95 ? -14.589 -6.695 17.883 1.00 82.31 95 HIS A O 1
ATOM 730 N N . ILE A 1 96 ? -12.350 -6.690 17.592 1.00 84.19 96 ILE A N 1
ATOM 731 C CA . ILE A 1 96 ? -11.987 -6.424 18.993 1.00 84.19 96 ILE A CA 1
ATOM 732 C C . ILE A 1 96 ? -12.671 -5.153 19.507 1.00 84.19 96 ILE A C 1
ATOM 734 O O . ILE A 1 96 ? -13.242 -5.176 20.590 1.00 84.19 96 ILE A O 1
ATOM 738 N N . GLU A 1 97 ? -12.665 -4.070 18.726 1.00 79.88 97 GLU A N 1
ATOM 739 C CA . GLU A 1 97 ? -13.293 -2.799 19.115 1.00 79.88 97 GLU A CA 1
ATOM 740 C C . GLU A 1 97 ? -14.827 -2.885 19.197 1.00 79.88 97 GLU A C 1
ATOM 742 O O . GLU A 1 97 ? -15.432 -2.188 20.000 1.00 79.88 97 GLU A O 1
ATOM 747 N N . ASN A 1 98 ? -15.471 -3.740 18.394 1.00 72.88 98 ASN A N 1
ATOM 748 C CA . ASN A 1 98 ? -16.925 -3.933 18.444 1.00 72.88 98 ASN A CA 1
ATOM 749 C C . ASN A 1 98 ? -17.383 -4.913 19.542 1.00 72.88 98 ASN A C 1
ATOM 751 O O . ASN A 1 98 ? -18.564 -4.910 19.882 1.00 72.88 98 ASN A O 1
ATOM 755 N N . THR A 1 99 ? -16.505 -5.796 20.029 1.00 69.56 99 THR A N 1
ATOM 756 C CA . THR A 1 99 ? -16.816 -6.773 21.096 1.00 69.56 99 THR A CA 1
ATOM 757 C C . THR A 1 99 ? -16.311 -6.369 22.482 1.00 69.56 99 THR A C 1
ATOM 759 O O . THR A 1 99 ? -16.625 -7.064 23.448 1.00 69.56 99 THR A O 1
ATOM 762 N N . GLY A 1 100 ? -15.498 -5.313 22.566 1.00 52.19 100 GLY A N 1
ATOM 763 C CA . GLY A 1 100 ? -14.942 -4.766 23.806 1.00 52.19 100 GLY A CA 1
ATOM 764 C C . GLY A 1 100 ? -15.829 -3.731 24.481 1.00 52.19 100 GLY A C 1
ATOM 765 O O . GLY A 1 100 ? -16.705 -3.152 23.801 1.00 52.19 100 GLY A O 1
#